Protein AF-A0A7Y5QNK4-F1 (afdb_monomer_lite)

Secondary structure (DSSP, 8-state):
--------------------------------------TTEEEHHHHHTS--SBHHHHHHHH-TTS----EEETTEEE-GGGGGGSBGGGEEEEEEE-HHHHHHHH-TT--SEEEEEE-

Foldseek 3Di:
DDDDDDDDDDDDDDDDDDDDDDDDDPPPPPPPPPPDPDLFKDAPVQLVVDDDQFQLRSCCVVRVPDDLAWADEAQDTDHSVCRRVHGSQFFGMKGFDAQVRQCVPNNNPGHTHIYTYGD

pLDDT: mean 78.91, std 21.58, range [36.81, 96.44]

Sequence (119 aa):
MPKAALLIVVLAALAACKSTGGTGLTGERLAPQVREASANVITEAEIRAQSFQNAWQAIIALRPNWPKIDGYVNTRRIQYERLQEIPVDTVREIRLLSREQARVRFGPEAQQLIHVITK

Structure (mmCIF, N/CA/C/O backbone):
data_AF-A0A7Y5QNK4-F1
#
_entry.id   AF-A0A7Y5QNK4-F1
#
loop_
_atom_site.group_PDB
_atom_site.id
_atom_site.type_symbol
_atom_site.label_atom_id
_atom_site.label_alt_id
_atom_site.label_comp_id
_atom_site.label_asym_id
_atom_site.label_entity_id
_atom_site.label_seq_id
_atom_site.pdbx_PDB_ins_code
_atom_site.Cartn_x
_atom_site.Cartn_y
_atom_site.Cartn_z
_atom_site.occupancy
_atom_site.B_iso_or_equiv
_atom_site.auth_seq_id
_atom_site.auth_comp_id
_atom_site.auth_asym_id
_atom_site.auth_atom_id
_atom_site.pdbx_PDB_model_num
ATOM 1 N N . MET A 1 1 ? 37.864 -39.846 51.242 1.00 40.81 1 MET A N 1
ATOM 2 C CA . MET A 1 1 ? 37.869 -40.600 49.969 1.00 40.81 1 MET A CA 1
ATOM 3 C C . MET A 1 1 ? 37.509 -39.637 48.838 1.00 40.81 1 MET A C 1
ATOM 5 O O . MET A 1 1 ? 36.421 -39.072 48.897 1.00 40.81 1 MET A O 1
ATOM 9 N N . PRO A 1 2 ? 38.435 -39.329 47.910 1.00 44.44 2 PRO A N 1
ATOM 10 C CA . PRO A 1 2 ? 38.244 -38.326 46.862 1.00 44.44 2 PRO A CA 1
ATOM 11 C C . PRO A 1 2 ? 37.689 -38.880 45.530 1.00 44.44 2 PRO A C 1
ATOM 13 O O . PRO A 1 2 ? 38.045 -39.963 45.085 1.00 44.44 2 PRO A O 1
ATOM 16 N N . LYS A 1 3 ? 36.809 -38.053 44.952 1.00 39.56 3 LYS A N 1
ATOM 17 C CA . LYS A 1 3 ? 36.463 -37.726 43.550 1.00 39.56 3 LYS A CA 1
ATOM 18 C C . LYS A 1 3 ? 37.122 -38.473 42.364 1.00 39.56 3 LYS A C 1
ATOM 20 O O . LYS A 1 3 ? 38.334 -38.478 42.223 1.00 39.56 3 LYS A O 1
ATOM 25 N N . ALA A 1 4 ? 36.232 -38.908 41.461 1.00 47.53 4 ALA A N 1
ATOM 26 C CA . ALA A 1 4 ? 36.181 -38.734 39.995 1.00 47.53 4 ALA A CA 1
ATOM 27 C C . ALA A 1 4 ? 37.470 -38.733 39.146 1.00 47.53 4 ALA A C 1
ATOM 29 O O . ALA A 1 4 ? 38.291 -37.834 39.276 1.00 47.53 4 ALA A O 1
ATOM 30 N N . ALA A 1 5 ? 37.505 -39.622 38.143 1.00 47.03 5 ALA A N 1
ATOM 31 C CA . ALA A 1 5 ? 37.669 -39.340 36.702 1.00 47.03 5 ALA A CA 1
ATOM 32 C C . ALA A 1 5 ? 37.994 -40.655 35.961 1.00 47.03 5 ALA A C 1
ATOM 34 O O . ALA A 1 5 ? 38.784 -41.439 36.470 1.00 47.03 5 ALA A O 1
ATOM 35 N N . LEU A 1 6 ? 37.427 -40.896 34.772 1.00 49.78 6 LEU A N 1
ATOM 36 C CA . LEU A 1 6 ? 38.188 -40.890 33.511 1.00 49.78 6 LEU A CA 1
ATOM 37 C C . LEU A 1 6 ? 37.314 -41.343 32.323 1.00 49.78 6 LEU A C 1
ATOM 39 O O . LEU A 1 6 ? 36.651 -42.374 32.334 1.00 49.78 6 LEU A O 1
ATOM 43 N N . LEU A 1 7 ? 37.368 -40.493 31.308 1.00 44.75 7 LEU A N 1
ATOM 44 C CA . LEU A 1 7 ? 36.817 -40.516 29.960 1.00 44.75 7 LEU A CA 1
ATOM 45 C C . LEU A 1 7 ? 37.449 -41.631 29.094 1.00 44.75 7 LEU A C 1
ATOM 47 O O . LEU A 1 7 ? 38.672 -41.737 29.090 1.00 44.75 7 LEU A O 1
ATOM 51 N N . ILE A 1 8 ? 36.677 -42.365 28.278 1.00 56.19 8 ILE A N 1
ATOM 52 C CA . ILE A 1 8 ? 37.211 -43.031 27.069 1.00 56.19 8 ILE A CA 1
ATOM 53 C C . ILE A 1 8 ? 36.251 -42.808 25.895 1.00 56.19 8 ILE A C 1
ATOM 55 O O . ILE A 1 8 ? 35.098 -43.230 25.900 1.00 56.19 8 ILE A O 1
ATOM 59 N N . VAL A 1 9 ? 36.780 -42.103 24.898 1.00 53.09 9 VAL A N 1
ATOM 60 C CA . VAL A 1 9 ? 36.214 -41.812 23.580 1.00 53.09 9 VAL A CA 1
ATOM 61 C C . VAL A 1 9 ? 36.494 -43.001 22.663 1.00 53.09 9 VAL A C 1
ATOM 63 O O . VAL A 1 9 ? 37.642 -43.429 22.571 1.00 53.09 9 VAL A O 1
ATOM 66 N N . VAL A 1 10 ? 35.491 -43.493 21.933 1.00 57.69 10 VAL A N 1
ATOM 67 C CA . VAL A 1 10 ? 35.716 -44.383 20.782 1.00 57.69 10 VAL A CA 1
ATOM 68 C C . VAL A 1 10 ? 35.032 -43.787 19.559 1.00 57.69 10 VAL A C 1
ATOM 70 O O . VAL A 1 10 ? 33.817 -43.862 19.390 1.00 57.69 10 VAL A O 1
ATOM 73 N N . LEU A 1 11 ? 35.858 -43.166 18.715 1.00 53.84 11 LEU A N 1
ATOM 74 C CA . LEU A 1 11 ? 35.581 -42.945 17.302 1.00 53.84 11 LEU A CA 1
ATOM 75 C C . LEU A 1 11 ? 35.460 -44.308 16.608 1.00 53.84 11 LEU A C 1
ATOM 77 O O . LEU A 1 11 ? 36.403 -45.094 16.637 1.00 53.84 11 LEU A O 1
ATOM 81 N N . ALA A 1 12 ? 34.362 -44.536 15.896 1.00 54.50 12 ALA A N 1
ATOM 82 C CA . ALA A 1 12 ? 34.328 -45.498 14.802 1.00 54.50 12 ALA A CA 1
ATOM 83 C C . ALA A 1 12 ? 33.439 -44.943 13.686 1.00 54.50 12 ALA A C 1
ATOM 85 O O . ALA A 1 12 ? 32.213 -45.005 13.731 1.00 54.50 12 ALA A O 1
ATOM 86 N N . ALA A 1 13 ? 34.098 -44.347 12.696 1.00 50.94 13 ALA A N 1
ATOM 87 C CA . ALA A 1 13 ? 33.523 -44.054 11.399 1.00 50.94 13 ALA A CA 1
ATOM 88 C C . ALA A 1 13 ? 33.293 -45.370 10.649 1.00 50.94 13 ALA A C 1
ATOM 90 O O . ALA A 1 13 ? 34.224 -46.159 10.525 1.00 50.94 13 ALA A O 1
ATOM 91 N N . LEU A 1 14 ? 32.094 -45.576 10.105 1.00 49.19 14 LEU A N 1
ATOM 92 C CA . LEU A 1 14 ? 31.863 -46.498 8.993 1.00 49.19 14 LEU A CA 1
ATOM 93 C C . LEU A 1 14 ? 30.684 -45.988 8.165 1.00 49.19 14 LEU A C 1
ATOM 95 O O . LEU A 1 14 ? 29.524 -46.036 8.566 1.00 49.19 14 LEU A O 1
ATOM 99 N N . ALA A 1 15 ? 31.033 -45.461 6.996 1.00 54.97 15 ALA A N 1
ATOM 100 C CA . ALA A 1 15 ? 30.119 -45.192 5.908 1.00 54.97 15 ALA A CA 1
ATOM 101 C C . ALA A 1 15 ? 29.546 -46.512 5.370 1.00 54.97 15 ALA A C 1
ATOM 103 O O . ALA A 1 15 ? 30.299 -47.432 5.058 1.00 54.97 15 ALA A O 1
ATOM 104 N N . ALA A 1 16 ? 28.229 -46.576 5.188 1.00 48.56 16 ALA A N 1
ATOM 105 C CA . ALA A 1 16 ? 27.600 -47.543 4.296 1.00 48.56 16 ALA A CA 1
ATOM 106 C C . ALA A 1 16 ? 26.315 -46.942 3.715 1.00 48.56 16 ALA A C 1
ATOM 108 O O . ALA A 1 16 ? 25.329 -46.717 4.414 1.00 48.56 16 ALA A O 1
ATOM 109 N N . CYS A 1 17 ? 26.346 -46.672 2.411 1.00 49.06 17 CYS A N 1
ATOM 110 C CA . CYS A 1 17 ? 25.176 -46.339 1.613 1.00 49.06 17 CYS A CA 1
ATOM 111 C C . CYS A 1 17 ? 24.175 -47.500 1.631 1.00 49.06 17 CYS A C 1
ATOM 113 O O . CYS A 1 17 ? 24.503 -48.597 1.184 1.00 49.06 17 CYS A O 1
ATOM 115 N N . LYS A 1 18 ? 22.932 -47.234 2.036 1.00 44.94 18 LYS A N 1
ATOM 116 C CA . LYS A 1 18 ? 21.752 -47.965 1.561 1.00 44.94 18 LYS A CA 1
ATOM 117 C C . LYS A 1 18 ? 20.602 -46.983 1.351 1.00 44.94 18 LYS A C 1
ATOM 119 O O . LYS A 1 18 ? 19.913 -46.585 2.280 1.00 44.94 18 LYS A O 1
ATOM 124 N N . SER A 1 19 ? 20.424 -46.606 0.090 1.00 50.94 19 SER A N 1
ATOM 125 C CA . SER A 1 19 ? 19.128 -46.220 -0.467 1.00 50.94 19 SER A CA 1
ATOM 126 C C . SER A 1 19 ? 18.217 -47.449 -0.443 1.00 50.94 19 SER A C 1
ATOM 128 O O . SER A 1 19 ? 18.666 -48.504 -0.887 1.00 50.94 19 SER A O 1
ATOM 130 N N . THR A 1 20 ? 16.989 -47.329 0.082 1.00 51.66 20 THR A N 1
ATOM 131 C CA . THR A 1 20 ? 15.755 -47.992 -0.404 1.00 51.66 20 THR A CA 1
ATOM 132 C C . THR A 1 20 ? 14.552 -47.510 0.429 1.00 51.66 20 THR A C 1
ATOM 134 O O . THR A 1 20 ? 14.391 -47.916 1.571 1.00 51.66 20 THR A O 1
ATOM 137 N N . GLY A 1 21 ? 13.741 -46.631 -0.176 1.00 36.81 21 GLY A N 1
ATOM 138 C CA . GLY A 1 21 ? 12.269 -46.693 -0.239 1.00 36.81 21 GLY A CA 1
ATOM 139 C C . GLY A 1 21 ? 11.395 -46.627 1.026 1.00 36.81 21 GLY A C 1
ATOM 140 O O . GLY A 1 21 ? 11.313 -47.611 1.742 1.00 36.81 21 GLY A O 1
ATOM 141 N N . GLY A 1 22 ? 10.605 -45.538 1.127 1.00 40.75 22 GLY A N 1
ATOM 142 C CA . GLY A 1 22 ? 9.236 -45.463 1.699 1.00 40.75 22 GLY A CA 1
ATOM 143 C C . GLY A 1 22 ? 9.100 -45.693 3.214 1.00 40.75 22 GLY A C 1
ATOM 144 O O . GLY A 1 22 ? 9.733 -46.562 3.777 1.00 40.75 22 GLY A O 1
ATOM 145 N N . THR A 1 23 ? 8.277 -44.996 3.996 1.00 47.22 23 THR A N 1
ATOM 146 C CA . THR A 1 23 ? 6.999 -44.337 3.720 1.00 47.22 23 THR A CA 1
ATOM 147 C C . THR A 1 23 ? 6.642 -43.493 4.948 1.00 47.22 23 THR A C 1
ATOM 149 O O . THR A 1 23 ? 6.705 -44.006 6.058 1.00 47.22 23 THR A O 1
ATOM 152 N N . GLY A 1 24 ? 6.179 -42.260 4.723 1.00 43.84 24 GLY A N 1
ATOM 153 C CA . GLY A 1 24 ? 5.119 -41.630 5.515 1.00 43.84 24 GLY A CA 1
ATOM 154 C C . GLY A 1 24 ? 5.452 -41.079 6.907 1.00 43.84 24 GLY A C 1
ATOM 155 O O . GLY A 1 24 ? 6.089 -41.715 7.733 1.00 43.84 24 GLY A O 1
ATOM 156 N N . LEU A 1 25 ? 4.839 -39.923 7.182 1.00 48.06 25 LEU A N 1
ATOM 157 C CA . LEU A 1 25 ? 4.653 -39.305 8.500 1.00 48.06 25 LEU A CA 1
ATOM 158 C C . LEU A 1 25 ? 5.810 -38.447 9.027 1.00 48.06 25 LEU A C 1
ATOM 160 O O . LEU A 1 25 ? 6.151 -38.496 10.205 1.00 48.06 25 LEU A O 1
ATOM 164 N N . THR A 1 26 ? 6.302 -37.517 8.215 1.00 43.56 26 THR A N 1
ATOM 165 C CA . THR A 1 26 ? 6.599 -36.191 8.769 1.00 43.56 26 THR A CA 1
ATOM 166 C C . THR A 1 26 ? 5.300 -35.408 8.768 1.00 43.56 26 THR A C 1
ATOM 168 O O . THR A 1 26 ? 4.780 -35.028 7.722 1.00 43.56 26 THR A O 1
ATOM 171 N N . GLY A 1 27 ? 4.735 -35.232 9.962 1.00 47.19 27 GLY A N 1
ATOM 172 C CA . GLY A 1 27 ? 3.651 -34.298 10.206 1.00 47.19 27 GLY A CA 1
ATOM 173 C C . GLY A 1 27 ? 4.105 -32.897 9.830 1.00 47.19 27 GLY A C 1
ATOM 174 O O . GLY A 1 27 ? 4.605 -32.150 10.666 1.00 47.19 27 GLY A O 1
ATOM 175 N N . GLU A 1 28 ? 3.906 -32.536 8.570 1.00 44.62 28 GLU A N 1
ATOM 176 C CA . GLU A 1 28 ? 3.926 -31.158 8.131 1.00 44.62 28 GLU A CA 1
ATOM 177 C C . GLU A 1 28 ? 2.621 -30.548 8.640 1.00 44.62 28 GLU A C 1
ATOM 179 O O . GLU A 1 28 ? 1.621 -30.405 7.938 1.00 44.62 28 GLU A O 1
ATOM 184 N N . ARG A 1 29 ? 2.613 -30.205 9.934 1.00 43.34 29 ARG A N 1
ATOM 185 C CA . ARG A 1 29 ? 1.832 -29.053 10.355 1.00 43.34 29 ARG A CA 1
ATOM 186 C C . ARG A 1 29 ? 2.390 -27.907 9.523 1.00 43.34 29 ARG A C 1
ATOM 188 O O . ARG A 1 29 ? 3.398 -27.310 9.892 1.00 43.34 29 ARG A O 1
ATOM 195 N N . LEU A 1 30 ? 1.741 -27.635 8.393 1.00 44.28 30 LEU A N 1
ATOM 196 C CA . LEU A 1 30 ? 1.707 -26.322 7.775 1.00 44.28 30 LEU A CA 1
ATOM 197 C C . LEU A 1 30 ? 1.169 -25.381 8.856 1.00 44.28 30 LEU A C 1
ATOM 199 O O . LEU A 1 30 ? -0.017 -25.073 8.918 1.00 44.28 30 LEU A O 1
ATOM 203 N N . ALA A 1 31 ? 2.045 -24.982 9.780 1.00 44.94 31 ALA A N 1
ATOM 204 C CA . ALA A 1 31 ? 1.865 -23.745 10.496 1.00 44.94 31 ALA A CA 1
ATOM 205 C C . ALA A 1 31 ? 1.660 -22.711 9.386 1.00 44.94 31 ALA A C 1
ATOM 207 O O . ALA A 1 31 ? 2.505 -22.655 8.481 1.00 44.94 31 ALA A O 1
ATOM 208 N N . PRO A 1 32 ? 0.540 -21.966 9.370 1.00 43.75 32 PRO A N 1
ATOM 209 C CA . PRO A 1 32 ? 0.389 -20.897 8.402 1.00 43.75 32 PRO A CA 1
ATOM 210 C C . PRO A 1 32 ? 1.659 -20.064 8.521 1.00 43.75 32 PRO A C 1
ATOM 212 O O . PRO A 1 32 ? 2.049 -19.698 9.632 1.00 43.75 32 PRO A O 1
ATOM 215 N N . GLN A 1 33 ? 2.368 -19.873 7.409 1.00 45.72 33 GLN A N 1
ATOM 216 C CA . GLN A 1 33 ? 3.521 -18.990 7.366 1.00 45.72 33 GLN A CA 1
ATOM 217 C C . GLN A 1 33 ? 3.031 -17.567 7.651 1.00 45.72 33 GLN A C 1
ATOM 219 O O . GLN A 1 33 ? 2.907 -16.740 6.761 1.00 45.72 33 GLN A O 1
ATOM 224 N N . VAL A 1 34 ? 2.800 -17.257 8.922 1.00 50.38 34 VAL A N 1
ATOM 225 C CA . VAL A 1 34 ? 2.925 -15.917 9.484 1.00 50.38 34 VAL A CA 1
ATOM 226 C C . VAL A 1 34 ? 4.428 -15.707 9.699 1.00 50.38 34 VAL A C 1
ATOM 228 O O . VAL A 1 34 ? 4.909 -15.507 10.809 1.00 50.38 34 VAL A O 1
ATOM 231 N N . ARG A 1 35 ? 5.215 -15.915 8.640 1.00 43.25 35 ARG A N 1
ATOM 232 C CA . ARG A 1 35 ? 6.659 -15.704 8.636 1.00 43.25 35 ARG A CA 1
ATOM 233 C C . ARG A 1 35 ? 6.871 -14.363 7.974 1.00 43.25 35 ARG A C 1
ATOM 235 O O . ARG A 1 35 ? 6.801 -14.267 6.759 1.00 43.25 35 ARG A O 1
ATOM 242 N N . GLU A 1 36 ? 7.066 -13.367 8.832 1.00 42.59 36 GLU A N 1
ATOM 243 C CA . GLU A 1 36 ? 7.444 -12.003 8.486 1.00 42.59 36 GLU A CA 1
ATOM 244 C C . GLU A 1 36 ? 6.401 -11.302 7.615 1.00 42.59 36 GLU A C 1
ATOM 246 O O . GLU A 1 36 ? 6.363 -11.432 6.393 1.00 42.59 36 GLU A O 1
ATOM 251 N N . ALA A 1 37 ? 5.566 -10.482 8.254 1.00 51.28 37 ALA A N 1
ATOM 252 C CA . ALA A 1 37 ? 4.977 -9.348 7.566 1.00 51.28 37 ALA A CA 1
ATOM 253 C C . ALA A 1 37 ? 6.117 -8.623 6.840 1.00 51.28 37 ALA A C 1
ATOM 255 O O . ALA A 1 37 ? 6.975 -8.016 7.483 1.00 51.28 37 ALA A O 1
ATOM 256 N N . SER A 1 38 ? 6.218 -8.802 5.519 1.00 67.88 38 SER A N 1
ATOM 257 C CA . SER A 1 38 ? 7.374 -8.282 4.799 1.00 67.88 38 SER A CA 1
ATOM 258 C C . SER A 1 38 ? 7.414 -6.774 5.042 1.00 67.88 38 SER A C 1
ATOM 260 O O . SER A 1 38 ? 6.366 -6.124 5.053 1.00 67.88 38 SER A O 1
ATOM 262 N N . ALA A 1 39 ? 8.594 -6.191 5.246 1.00 82.81 39 ALA A N 1
ATOM 263 C CA . ALA A 1 39 ? 8.712 -4.761 5.551 1.00 82.81 39 ALA A CA 1
ATOM 264 C C . ALA A 1 39 ? 8.005 -3.857 4.511 1.00 82.81 39 ALA A C 1
ATOM 266 O O . ALA A 1 39 ? 7.646 -2.721 4.815 1.00 82.81 39 ALA A O 1
ATOM 267 N N . ASN A 1 40 ? 7.749 -4.398 3.315 1.00 91.81 40 ASN A N 1
ATOM 268 C CA . ASN A 1 40 ? 7.113 -3.753 2.171 1.00 91.81 40 ASN A CA 1
ATOM 269 C C . ASN A 1 40 ? 5.653 -4.181 1.934 1.00 91.81 40 ASN A C 1
ATOM 271 O O . ASN A 1 40 ? 5.071 -3.798 0.925 1.00 91.81 40 ASN A O 1
ATOM 275 N N . VAL A 1 41 ? 5.042 -4.973 2.817 1.00 94.62 41 VAL A N 1
ATOM 276 C CA . VAL A 1 41 ? 3.642 -5.406 2.697 1.00 94.62 41 VAL A CA 1
ATOM 277 C C . VAL A 1 41 ? 2.940 -5.234 4.036 1.00 94.62 41 VAL A C 1
ATOM 279 O O . VAL A 1 41 ? 3.479 -5.588 5.081 1.00 94.62 41 VAL A O 1
ATOM 282 N N . ILE A 1 42 ? 1.731 -4.693 3.975 1.00 94.56 42 ILE A N 1
ATOM 283 C CA . ILE A 1 42 ? 0.757 -4.669 5.054 1.00 94.56 42 ILE A CA 1
ATOM 284 C C . ILE A 1 42 ? -0.377 -5.598 4.629 1.00 94.56 42 ILE A C 1
ATOM 286 O O . ILE A 1 42 ? -1.083 -5.344 3.647 1.00 94.56 42 ILE A O 1
ATOM 290 N N . THR A 1 43 ? -0.511 -6.700 5.351 1.00 94.62 43 THR A N 1
ATOM 291 C CA . THR A 1 43 ? -1.493 -7.750 5.077 1.00 94.62 43 THR A CA 1
ATOM 292 C C . THR A 1 43 ? -2.869 -7.410 5.645 1.00 94.62 43 THR A C 1
ATOM 294 O O . THR A 1 43 ? -3.001 -6.605 6.568 1.00 94.62 43 THR A O 1
ATOM 297 N N . GLU A 1 44 ? -3.910 -8.084 5.151 1.00 93.31 44 GLU A N 1
ATOM 298 C CA . GLU A 1 44 ? -5.255 -7.977 5.727 1.00 93.31 44 GLU A CA 1
ATOM 299 C C . GLU A 1 44 ? -5.280 -8.333 7.221 1.00 93.31 44 GLU A C 1
ATOM 301 O O . GLU A 1 44 ? -6.006 -7.716 7.996 1.00 93.31 44 GLU A O 1
ATOM 306 N N . ALA A 1 45 ? -4.473 -9.312 7.637 1.00 91.56 45 ALA A N 1
ATOM 307 C CA . ALA A 1 45 ? -4.376 -9.715 9.034 1.00 91.56 45 ALA A CA 1
ATOM 308 C C . ALA A 1 45 ? -3.835 -8.577 9.914 1.00 91.56 45 ALA A C 1
ATOM 310 O O . ALA A 1 45 ? -4.384 -8.325 10.983 1.00 91.56 45 ALA A O 1
ATOM 311 N N . GLU A 1 46 ? -2.810 -7.854 9.451 1.00 92.56 46 GLU A N 1
ATOM 312 C CA . GLU A 1 46 ? -2.278 -6.681 10.158 1.00 92.56 46 GLU A CA 1
ATOM 313 C C . GLU A 1 46 ? -3.277 -5.521 10.181 1.00 92.56 46 GLU A C 1
ATOM 315 O O . GLU A 1 46 ? -3.420 -4.856 11.204 1.00 92.56 46 GLU A O 1
ATOM 320 N N . ILE A 1 47 ? -3.999 -5.309 9.078 1.00 93.00 47 ILE A N 1
ATOM 321 C CA . ILE A 1 47 ? -5.061 -4.301 8.988 1.00 93.00 47 ILE A CA 1
ATOM 322 C C . ILE A 1 47 ? -6.166 -4.590 10.002 1.00 93.00 47 ILE A C 1
ATOM 324 O O . ILE A 1 47 ? -6.597 -3.680 10.694 1.00 93.00 47 ILE A O 1
ATOM 328 N N . ARG A 1 48 ? -6.611 -5.847 10.106 1.00 90.94 48 ARG A N 1
ATOM 329 C CA . ARG A 1 48 ? -7.695 -6.261 11.010 1.00 90.94 48 ARG A CA 1
ATOM 330 C C . ARG A 1 48 ? -7.260 -6.382 12.471 1.00 90.94 48 ARG A C 1
ATOM 332 O O . ARG A 1 48 ? -8.117 -6.402 13.349 1.00 90.94 48 ARG A O 1
ATOM 339 N N . ALA A 1 49 ? -5.958 -6.484 12.743 1.00 90.75 49 ALA A N 1
ATOM 340 C CA . ALA A 1 49 ? -5.434 -6.553 14.107 1.00 90.75 49 ALA A CA 1
ATOM 341 C C . ALA A 1 49 ? -5.648 -5.246 14.892 1.00 90.75 49 ALA A C 1
ATOM 343 O O . ALA A 1 49 ? -5.580 -5.251 16.120 1.00 90.75 49 ALA A O 1
ATOM 344 N N . GLN A 1 50 ? -5.895 -4.133 14.199 1.00 90.75 50 GLN A N 1
ATOM 345 C CA . GLN A 1 50 ? -6.154 -2.820 14.784 1.00 90.75 50 GLN A CA 1
ATOM 346 C C . GLN A 1 50 ? -7.342 -2.155 14.076 1.00 90.75 50 GLN A C 1
ATOM 348 O O . GLN A 1 50 ? -7.781 -2.585 13.016 1.00 90.75 50 GLN A O 1
ATOM 353 N N . SER A 1 51 ? -7.900 -1.104 14.672 1.00 89.88 51 SER A N 1
ATOM 354 C CA . SER A 1 51 ? -9.003 -0.345 14.071 1.00 89.88 51 SER A CA 1
ATOM 355 C C . SER A 1 51 ? -8.466 0.910 13.390 1.00 89.88 51 SER A C 1
ATOM 357 O O . SER A 1 51 ? -8.225 1.921 14.047 1.00 89.88 51 SER A O 1
ATOM 359 N N . PHE A 1 52 ? -8.271 0.844 12.073 1.00 94.88 52 PHE A N 1
ATOM 360 C CA . PHE A 1 52 ? -7.900 1.998 11.247 1.00 94.88 52 PHE A CA 1
ATOM 361 C C . PHE A 1 52 ? -9.128 2.543 10.516 1.00 94.88 52 PHE A C 1
ATOM 363 O O . PHE A 1 52 ? -10.000 1.780 10.119 1.00 94.88 52 PHE A O 1
ATOM 370 N N . GLN A 1 53 ? -9.199 3.855 10.290 1.00 93.94 53 GLN A N 1
ATOM 371 C CA . GLN A 1 53 ? -10.298 4.437 9.508 1.00 93.94 53 GLN A CA 1
ATOM 372 C C . GLN A 1 53 ? -10.034 4.341 8.000 1.00 93.94 53 GLN A C 1
ATOM 374 O O . GLN A 1 53 ? -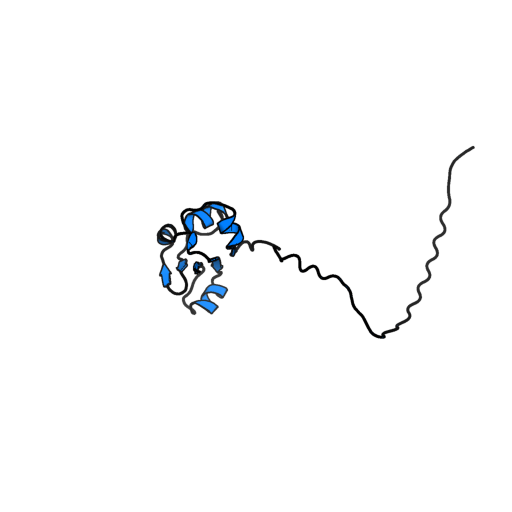10.955 4.162 7.205 1.00 93.94 53 GLN A O 1
ATOM 379 N N . ASN A 1 54 ? -8.770 4.457 7.590 1.00 95.00 54 ASN A N 1
ATOM 380 C CA . ASN A 1 54 ? -8.385 4.506 6.183 1.00 95.00 54 ASN A CA 1
ATOM 381 C C . ASN A 1 54 ? -7.008 3.882 5.923 1.00 95.00 54 ASN A C 1
ATOM 383 O O . ASN A 1 54 ? -6.240 3.603 6.848 1.00 95.00 54 ASN A O 1
ATOM 387 N N . ALA A 1 55 ? -6.697 3.676 4.641 1.00 94.38 55 ALA A N 1
ATOM 388 C CA . ALA A 1 55 ? -5.435 3.084 4.205 1.00 94.38 55 ALA A CA 1
ATOM 389 C C . ALA A 1 55 ? -4.213 3.891 4.678 1.00 94.38 55 ALA A C 1
ATOM 391 O O . ALA A 1 55 ? -3.215 3.303 5.092 1.00 94.38 55 ALA A O 1
ATOM 392 N N . TRP A 1 56 ? -4.291 5.228 4.666 1.00 94.81 56 TRP A N 1
ATOM 393 C CA . TRP A 1 56 ? -3.195 6.079 5.136 1.00 94.81 56 TRP A CA 1
ATOM 394 C C . TRP A 1 56 ? -2.89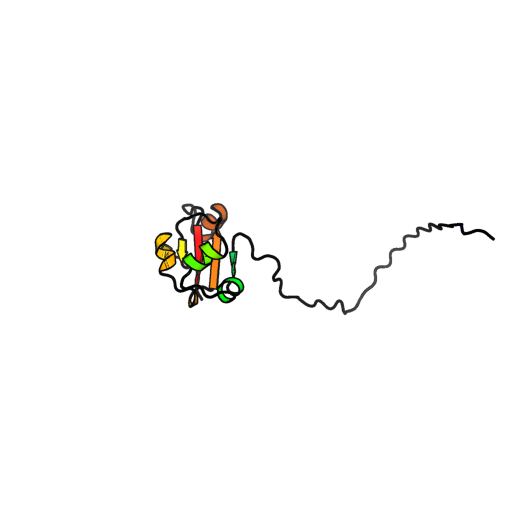1 5.880 6.627 1.00 94.81 56 TRP A C 1
ATOM 396 O O . TRP A 1 56 ? -1.728 5.724 6.996 1.00 94.81 56 TRP A O 1
ATOM 406 N N . GLN A 1 57 ? -3.920 5.804 7.476 1.00 94.94 57 GLN A N 1
ATOM 407 C CA . GLN A 1 57 ? -3.768 5.522 8.906 1.00 94.94 57 GLN A CA 1
ATOM 408 C C . GLN A 1 57 ? -3.102 4.164 9.158 1.00 94.94 57 GLN A C 1
ATOM 410 O O . GLN A 1 57 ? -2.216 4.069 10.007 1.00 94.94 57 GLN A O 1
ATOM 415 N N . ALA A 1 58 ? -3.474 3.134 8.393 1.00 94.56 58 ALA A N 1
ATOM 416 C CA . ALA A 1 58 ? -2.828 1.826 8.488 1.00 94.56 58 ALA A CA 1
ATOM 417 C C . ALA A 1 58 ? -1.333 1.904 8.126 1.00 94.56 58 ALA A C 1
ATOM 419 O O . ALA A 1 58 ? -0.498 1.328 8.823 1.00 94.56 58 ALA A O 1
ATOM 420 N N . ILE A 1 59 ? -0.974 2.659 7.080 1.00 94.56 59 ILE A N 1
ATOM 421 C CA . ILE A 1 59 ? 0.423 2.834 6.650 1.00 94.56 59 ILE A CA 1
ATOM 422 C C . ILE A 1 59 ? 1.249 3.538 7.728 1.00 94.56 59 ILE A C 1
ATOM 424 O O . ILE A 1 59 ? 2.291 3.019 8.117 1.00 94.56 59 ILE A O 1
ATOM 428 N N . ILE A 1 60 ? 0.796 4.682 8.250 1.00 94.88 60 ILE A N 1
ATOM 429 C CA . ILE A 1 60 ? 1.576 5.438 9.247 1.00 94.88 60 ILE A CA 1
ATOM 430 C C . ILE A 1 60 ? 1.732 4.682 10.569 1.00 94.88 60 ILE A C 1
ATOM 432 O O . ILE A 1 60 ? 2.766 4.813 11.220 1.00 94.88 60 ILE A O 1
ATOM 436 N N . ALA A 1 61 ? 0.730 3.890 10.960 1.00 94.25 61 ALA A N 1
ATOM 437 C CA . ALA A 1 61 ? 0.755 3.141 12.209 1.00 94.25 61 ALA A CA 1
ATOM 438 C C . ALA A 1 61 ? 1.637 1.891 12.107 1.00 94.25 61 ALA A C 1
ATOM 440 O O . ALA A 1 61 ? 2.424 1.609 13.008 1.00 94.25 61 ALA A O 1
ATOM 441 N N . LEU A 1 62 ? 1.522 1.142 11.007 1.00 93.56 62 LEU A N 1
ATOM 442 C CA . LEU A 1 62 ? 2.215 -0.137 10.844 1.00 93.56 62 LEU A CA 1
ATOM 443 C C . LEU A 1 62 ? 3.597 0.010 10.203 1.00 93.56 62 LEU A C 1
ATOM 445 O O . LEU A 1 62 ? 4.454 -0.855 10.397 1.00 93.56 62 LEU A O 1
ATOM 449 N N . ARG A 1 63 ? 3.816 1.061 9.407 1.00 94.00 63 ARG A N 1
ATOM 450 C CA . ARG A 1 63 ? 5.031 1.294 8.611 1.00 94.00 63 ARG A CA 1
ATOM 451 C C . ARG A 1 63 ? 5.401 2.792 8.568 1.00 94.00 63 ARG A C 1
ATOM 453 O O . ARG A 1 63 ? 5.441 3.387 7.491 1.00 94.00 63 ARG A O 1
ATOM 460 N N . PRO A 1 64 ? 5.764 3.411 9.707 1.00 92.50 64 PRO A N 1
ATOM 461 C CA . PRO A 1 64 ? 6.066 4.848 9.781 1.00 92.50 64 PRO A CA 1
ATOM 462 C C . PRO A 1 64 ? 7.260 5.293 8.918 1.00 92.50 64 PRO A C 1
ATOM 464 O O . PRO A 1 64 ? 7.370 6.467 8.578 1.00 92.50 64 PRO A O 1
ATOM 467 N N . ASN A 1 65 ? 8.143 4.362 8.543 1.00 92.06 65 ASN A N 1
ATOM 468 C CA . ASN A 1 65 ? 9.321 4.635 7.713 1.00 92.06 65 ASN A CA 1
ATOM 469 C C . ASN A 1 65 ? 9.026 4.644 6.203 1.00 92.06 65 ASN A C 1
ATOM 471 O O . ASN A 1 65 ? 9.938 4.869 5.407 1.00 92.06 65 ASN A O 1
ATOM 475 N N . TRP A 1 66 ? 7.794 4.343 5.778 1.00 93.75 66 TRP A N 1
ATOM 476 C CA . TRP A 1 66 ? 7.458 4.362 4.357 1.00 93.75 66 TRP A CA 1
ATOM 477 C C . TRP A 1 66 ? 7.431 5.791 3.805 1.00 93.75 66 TRP A C 1
ATOM 479 O O . TRP A 1 66 ? 6.972 6.718 4.478 1.00 93.75 66 TRP A O 1
ATOM 489 N N . PRO A 1 67 ? 7.904 5.991 2.564 1.00 93.12 67 PRO A N 1
ATOM 490 C CA . PRO A 1 67 ? 7.919 7.309 1.954 1.00 93.12 67 PRO A CA 1
ATOM 491 C C . PRO A 1 67 ? 6.496 7.785 1.620 1.00 93.12 67 PRO A C 1
ATOM 493 O O . PRO A 1 67 ? 5.615 6.995 1.278 1.00 93.12 67 PRO A O 1
ATOM 496 N N . LYS A 1 68 ? 6.287 9.104 1.672 1.00 94.00 68 LYS A N 1
ATOM 497 C CA . LYS A 1 68 ? 5.050 9.765 1.228 1.00 94.00 68 LYS A CA 1
ATOM 498 C C . LYS A 1 68 ? 5.085 9.923 -0.290 1.00 94.00 68 LYS A C 1
ATOM 500 O O . LYS A 1 68 ? 5.615 10.907 -0.797 1.00 94.00 68 LYS A O 1
ATOM 505 N N . ILE A 1 69 ? 4.598 8.915 -1.002 1.00 94.31 69 ILE A N 1
ATOM 506 C CA . ILE A 1 69 ? 4.634 8.839 -2.467 1.00 94.31 69 ILE A CA 1
ATOM 507 C C . ILE A 1 69 ? 3.275 8.448 -3.023 1.00 94.31 69 ILE A C 1
ATOM 509 O O . ILE A 1 69 ? 2.467 7.823 -2.333 1.00 94.31 69 ILE A O 1
ATOM 513 N N . ASP A 1 70 ? 3.052 8.804 -4.286 1.00 93.50 70 ASP A N 1
ATOM 514 C CA . ASP A 1 70 ? 1.845 8.444 -5.020 1.00 93.50 70 ASP A CA 1
ATOM 515 C C . ASP A 1 70 ? 1.556 6.945 -4.950 1.00 93.50 70 ASP A C 1
ATOM 517 O O . ASP A 1 70 ? 2.448 6.086 -4.896 1.00 93.50 70 ASP A O 1
ATOM 521 N N . GLY A 1 71 ? 0.263 6.648 -4.982 1.00 93.25 71 GLY A N 1
ATOM 522 C CA . GLY A 1 71 ? -0.241 5.298 -4.904 1.00 93.25 71 GLY A CA 1
ATOM 523 C C . GLY A 1 71 ? -0.944 4.848 -6.174 1.00 93.25 71 GLY A C 1
ATOM 524 O O . GLY A 1 71 ? -1.285 5.629 -7.060 1.00 93.25 71 GLY A O 1
ATOM 525 N N . TYR A 1 72 ? -1.202 3.553 -6.231 1.00 94.81 72 TYR A N 1
ATOM 526 C CA . TYR A 1 72 ? -2.163 2.946 -7.131 1.00 94.81 72 TYR A CA 1
ATOM 527 C C . TYR A 1 72 ? -3.210 2.232 -6.299 1.00 94.81 72 TYR A C 1
ATOM 529 O O . TYR A 1 72 ? -2.865 1.444 -5.423 1.00 94.81 72 TYR A O 1
ATOM 537 N N . VAL A 1 73 ? -4.480 2.473 -6.601 1.00 94.00 73 VAL A N 1
ATOM 538 C CA . VAL A 1 73 ? -5.582 1.643 -6.110 1.00 94.00 73 VAL A CA 1
ATOM 539 C C . VAL A 1 73 ? -5.995 0.748 -7.259 1.00 94.00 73 VAL A C 1
ATOM 541 O O . VAL A 1 73 ? -6.531 1.228 -8.263 1.00 94.00 73 VAL A O 1
ATOM 544 N N . ASN A 1 74 ? -5.698 -0.543 -7.141 1.00 88.06 74 ASN A N 1
ATOM 545 C CA . ASN A 1 74 ? -5.784 -1.494 -8.246 1.00 88.06 74 ASN A CA 1
ATOM 546 C C . ASN A 1 74 ? -4.951 -1.026 -9.459 1.00 88.06 74 ASN A C 1
ATOM 548 O O . ASN A 1 74 ? -3.736 -1.185 -9.474 1.00 88.06 74 ASN A O 1
ATOM 552 N N . THR A 1 75 ? -5.578 -0.419 -10.471 1.00 87.69 75 THR A N 1
ATOM 553 C CA . THR A 1 75 ? -4.911 0.083 -11.690 1.00 87.69 75 THR A CA 1
ATOM 554 C C . THR A 1 75 ? -4.950 1.602 -11.837 1.00 87.69 75 THR A C 1
ATOM 556 O O . THR A 1 75 ? -4.379 2.140 -12.784 1.00 87.69 75 THR A O 1
ATOM 559 N N . ARG A 1 76 ? -5.604 2.319 -10.916 1.00 91.44 76 ARG A N 1
ATOM 560 C CA . ARG A 1 76 ? -5.737 3.778 -10.986 1.00 91.44 76 ARG A CA 1
ATOM 561 C C . ARG A 1 76 ? -4.681 4.451 -10.128 1.00 91.44 76 ARG A C 1
ATOM 563 O O . ARG A 1 76 ? -4.617 4.200 -8.926 1.00 91.44 76 ARG A O 1
ATOM 570 N N . ARG A 1 77 ? -3.905 5.346 -10.741 1.00 92.88 77 ARG A N 1
ATOM 571 C CA . ARG A 1 77 ? -2.980 6.220 -10.020 1.00 92.88 77 ARG A CA 1
ATOM 572 C C . ARG A 1 77 ? -3.762 7.205 -9.157 1.00 92.88 77 ARG A C 1
ATOM 574 O O . ARG A 1 77 ? -4.730 7.807 -9.619 1.00 92.88 77 ARG A O 1
ATOM 581 N N . ILE A 1 78 ? -3.304 7.389 -7.930 1.00 94.31 78 ILE A N 1
ATOM 582 C CA . ILE A 1 78 ? -3.817 8.371 -6.984 1.00 94.31 78 ILE A CA 1
ATOM 583 C C . ILE A 1 78 ? -2.653 9.112 -6.327 1.00 94.31 78 ILE A C 1
ATOM 585 O O . ILE A 1 78 ? -1.556 8.572 -6.186 1.00 94.31 78 ILE A O 1
ATOM 589 N N . GLN A 1 79 ? -2.900 10.350 -5.915 1.00 93.75 79 GLN A N 1
ATOM 590 C CA . GLN A 1 79 ? -1.950 11.098 -5.093 1.00 93.75 79 GLN A CA 1
ATOM 591 C C . GLN A 1 79 ? -1.921 10.525 -3.674 1.00 93.75 79 GLN A C 1
ATOM 593 O O . GLN A 1 79 ? -2.911 9.940 -3.224 1.00 93.75 79 GLN A O 1
ATOM 598 N N . TYR A 1 80 ? -0.806 10.683 -2.963 1.00 91.50 80 TYR A N 1
ATOM 599 C CA . TYR A 1 80 ? -0.665 10.111 -1.620 1.00 91.50 80 TYR A CA 1
ATOM 600 C C . TYR A 1 80 ? -1.708 10.664 -0.632 1.00 91.50 80 TYR A C 1
ATOM 602 O O . TYR A 1 80 ? -2.201 9.917 0.210 1.00 91.50 80 TYR A O 1
ATOM 610 N N . GLU A 1 81 ? -2.128 11.926 -0.770 1.00 92.69 81 GLU A N 1
ATOM 611 C CA . GLU A 1 81 ? -3.169 12.549 0.059 1.00 92.69 81 GLU A CA 1
ATOM 612 C C . GLU A 1 81 ? -4.513 11.831 -0.078 1.00 92.69 81 GLU A C 1
ATOM 614 O O . GLU A 1 81 ? -5.288 11.762 0.872 1.00 92.69 81 GLU A O 1
ATOM 619 N N . ARG A 1 82 ? -4.782 11.240 -1.246 1.00 94.44 82 ARG A N 1
ATOM 620 C CA . ARG A 1 82 ? -6.027 10.517 -1.536 1.00 94.44 82 ARG A CA 1
ATOM 621 C C . ARG A 1 82 ? -6.089 9.157 -0.834 1.00 94.44 82 ARG A C 1
ATOM 623 O O . ARG A 1 82 ? -7.163 8.572 -0.756 1.00 94.44 82 ARG A O 1
ATOM 630 N N . LEU A 1 83 ? -4.983 8.649 -0.275 1.00 92.31 83 LEU A N 1
ATOM 631 C CA . LEU A 1 83 ? -4.979 7.396 0.498 1.00 92.31 83 LEU A CA 1
ATOM 632 C C . LEU A 1 83 ? -5.855 7.481 1.758 1.00 92.31 83 LEU A C 1
ATOM 634 O O . LEU A 1 83 ? -6.345 6.456 2.233 1.00 92.31 83 LEU A O 1
ATOM 638 N N . GLN A 1 84 ? -6.081 8.686 2.289 1.00 94.88 84 GLN A N 1
ATOM 639 C CA . GLN A 1 84 ? -6.974 8.903 3.431 1.00 94.88 84 GLN A CA 1
ATOM 640 C C . GLN A 1 84 ? -8.460 8.730 3.076 1.00 94.88 84 GLN A C 1
ATOM 642 O O . GLN A 1 84 ? -9.282 8.539 3.967 1.00 94.88 84 GLN A O 1
ATOM 647 N N . GLU A 1 85 ? -8.802 8.786 1.785 1.00 95.25 85 GLU A N 1
ATOM 648 C CA . GLU A 1 85 ? -10.169 8.616 1.282 1.00 95.25 85 GLU A CA 1
ATOM 649 C C . GLU A 1 85 ? -10.539 7.137 1.098 1.00 95.25 85 GLU A C 1
ATOM 651 O O . GLU A 1 85 ? -11.707 6.824 0.889 1.00 95.25 85 GLU A O 1
ATOM 656 N N . ILE A 1 86 ? -9.564 6.220 1.163 1.00 95.12 86 ILE A N 1
ATOM 657 C CA . ILE A 1 86 ? -9.784 4.783 0.966 1.00 95.12 86 ILE A CA 1
ATOM 658 C C . ILE A 1 86 ? -10.157 4.145 2.308 1.00 95.12 86 ILE A C 1
ATOM 660 O O . ILE A 1 86 ? -9.281 4.036 3.176 1.00 95.12 86 ILE A O 1
ATOM 664 N N . PRO A 1 87 ? -11.402 3.666 2.490 1.00 95.75 87 P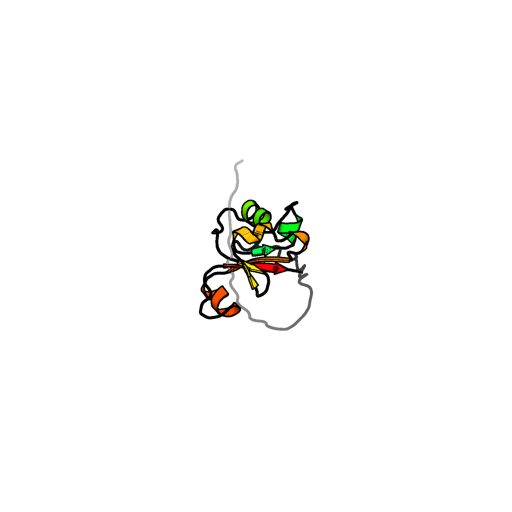RO A N 1
ATOM 665 C CA . PRO A 1 87 ? -11.812 3.017 3.729 1.00 95.75 87 PRO A CA 1
ATOM 666 C C . PRO A 1 87 ? -11.053 1.707 3.910 1.00 95.75 87 PRO A C 1
ATOM 668 O O . PRO A 1 87 ? -10.968 0.903 2.973 1.00 95.75 87 PRO A O 1
ATOM 671 N N . VAL A 1 88 ? -10.535 1.463 5.116 1.00 94.88 88 VAL A N 1
ATOM 672 C CA . VAL A 1 88 ? -9.695 0.283 5.367 1.00 94.88 88 VAL A CA 1
ATOM 673 C C . VAL A 1 88 ? -10.458 -1.032 5.158 1.00 94.88 88 VAL A C 1
ATOM 675 O O . VAL A 1 88 ? -9.873 -2.023 4.734 1.00 94.88 88 VAL A O 1
ATOM 678 N N . ASP A 1 89 ? -11.780 -1.024 5.347 1.00 93.88 89 ASP A N 1
ATOM 679 C CA . ASP A 1 89 ? -12.647 -2.191 5.149 1.00 93.88 89 ASP A CA 1
ATOM 680 C C . ASP A 1 89 ? -12.649 -2.707 3.709 1.00 93.88 89 ASP A C 1
ATOM 682 O O . ASP A 1 89 ? -12.913 -3.888 3.468 1.00 93.88 89 ASP A O 1
ATOM 686 N N . THR A 1 90 ? -12.335 -1.837 2.748 1.00 94.81 90 THR A N 1
ATOM 687 C CA . THR A 1 90 ? -12.230 -2.190 1.326 1.00 94.81 90 THR A CA 1
ATOM 688 C C . THR A 1 90 ? -10.848 -2.717 0.955 1.00 94.81 90 THR A C 1
ATOM 690 O O . THR A 1 90 ? -10.686 -3.303 -0.114 1.00 94.81 90 THR A O 1
ATOM 693 N N . VAL A 1 91 ? -9.851 -2.535 1.823 1.00 95.50 91 VAL A N 1
ATOM 694 C CA . VAL A 1 91 ? -8.457 -2.892 1.567 1.00 95.50 91 VAL A CA 1
ATOM 695 C C . VAL A 1 91 ? -8.231 -4.359 1.915 1.00 95.50 91 VAL A C 1
ATOM 697 O O . VAL A 1 91 ? -8.540 -4.821 3.012 1.00 95.50 91 VAL A O 1
ATOM 700 N N . ARG A 1 92 ? -7.666 -5.099 0.963 1.00 94.94 92 ARG A N 1
ATOM 701 C CA . ARG A 1 92 ? -7.160 -6.458 1.167 1.00 94.94 92 ARG A CA 1
ATOM 702 C C . ARG A 1 92 ? -5.682 -6.435 1.538 1.00 94.94 92 ARG A C 1
ATOM 704 O O . ARG A 1 92 ? -5.233 -7.222 2.358 1.00 94.94 92 ARG A O 1
ATOM 711 N N . GLU A 1 93 ? -4.905 -5.558 0.916 1.00 94.44 93 GLU A N 1
ATOM 712 C CA . GLU A 1 93 ? -3.457 -5.532 1.107 1.00 94.44 93 GLU A CA 1
ATOM 713 C C . GLU A 1 93 ? -2.873 -4.195 0.649 1.00 94.44 93 GLU A C 1
ATOM 715 O O . GLU A 1 93 ? -3.356 -3.597 -0.313 1.00 94.44 93 GLU A O 1
ATOM 720 N N . ILE A 1 94 ? -1.805 -3.738 1.300 1.00 95.44 94 ILE A N 1
ATOM 721 C CA . ILE A 1 94 ? -1.046 -2.556 0.879 1.00 95.44 94 ILE A CA 1
ATOM 722 C C . ILE A 1 94 ? 0.404 -2.972 0.663 1.00 95.44 94 ILE A C 1
ATOM 724 O O . ILE A 1 94 ? 1.010 -3.592 1.532 1.00 95.44 94 ILE A O 1
ATOM 728 N N . ARG A 1 95 ? 0.984 -2.630 -0.488 1.00 95.38 95 ARG A N 1
ATOM 729 C CA . ARG A 1 95 ? 2.375 -2.951 -0.821 1.00 95.38 95 ARG A CA 1
ATOM 730 C C . ARG A 1 95 ? 3.168 -1.699 -1.142 1.00 95.38 95 ARG A C 1
ATOM 732 O O . ARG A 1 95 ? 2.722 -0.886 -1.943 1.00 95.38 95 ARG A O 1
ATOM 739 N N . LEU A 1 96 ? 4.377 -1.593 -0.618 1.00 95.75 96 LEU A N 1
ATOM 740 C CA . LEU A 1 96 ? 5.389 -0.693 -1.141 1.00 95.75 96 LEU A CA 1
ATOM 741 C C . LEU A 1 96 ? 6.126 -1.416 -2.268 1.00 95.75 96 LEU A C 1
ATOM 743 O O . LEU A 1 96 ? 6.787 -2.427 -2.037 1.00 95.75 96 LEU A O 1
ATOM 747 N N . LEU A 1 97 ? 5.991 -0.919 -3.493 1.00 94.56 97 LEU A N 1
ATOM 748 C CA . LEU A 1 97 ? 6.685 -1.484 -4.643 1.00 94.56 97 LEU A CA 1
ATOM 749 C C . LEU A 1 97 ? 7.933 -0.668 -4.940 1.00 94.56 97 LEU A C 1
ATOM 751 O O . LEU A 1 97 ? 7.859 0.555 -5.071 1.00 94.56 97 LEU A O 1
ATOM 755 N N . SER A 1 98 ? 9.068 -1.351 -5.097 1.00 94.38 98 SER A N 1
ATOM 756 C CA . SER A 1 98 ? 10.274 -0.731 -5.648 1.00 94.38 98 SER A CA 1
ATOM 757 C C . SER A 1 98 ? 10.025 -0.269 -7.087 1.00 94.38 98 SER A C 1
ATOM 759 O O . SER A 1 98 ? 9.100 -0.739 -7.754 1.00 94.38 98 SER A O 1
ATOM 761 N N . ARG A 1 99 ? 10.875 0.624 -7.606 1.00 93.69 99 ARG A N 1
ATOM 762 C CA . ARG A 1 99 ? 10.792 1.079 -9.004 1.00 93.69 99 ARG A CA 1
ATOM 763 C C . ARG A 1 99 ? 10.760 -0.092 -9.990 1.00 93.69 99 ARG A C 1
ATOM 765 O O . ARG A 1 99 ? 9.982 -0.078 -10.932 1.00 93.69 99 ARG A O 1
ATOM 772 N N . GLU A 1 100 ? 11.576 -1.117 -9.774 1.00 94.06 100 GLU A N 1
ATOM 773 C CA . GLU A 1 100 ? 11.629 -2.296 -10.647 1.00 94.06 100 GLU A CA 1
ATOM 774 C C . GLU A 1 100 ? 10.313 -3.080 -10.617 1.00 94.06 100 GLU A C 1
ATOM 776 O O . GLU A 1 100 ? 9.738 -3.366 -11.667 1.00 94.06 100 GLU A O 1
ATOM 781 N N . GLN A 1 101 ? 9.781 -3.348 -9.421 1.00 94.06 101 GLN A N 1
ATOM 782 C CA . GLN A 1 101 ? 8.502 -4.044 -9.245 1.00 94.06 101 GLN A CA 1
ATOM 783 C C . GLN A 1 101 ? 7.333 -3.252 -9.838 1.00 94.06 101 GLN A C 1
ATOM 785 O O . GLN A 1 101 ? 6.444 -3.819 -10.475 1.00 94.06 101 GLN A O 1
ATOM 790 N N . ALA A 1 102 ? 7.342 -1.934 -9.646 1.00 93.81 102 ALA A N 1
ATOM 791 C CA . ALA A 1 102 ? 6.347 -1.040 -10.205 1.00 93.81 102 ALA A CA 1
ATOM 792 C C . ALA A 1 102 ? 6.402 -1.035 -11.736 1.00 9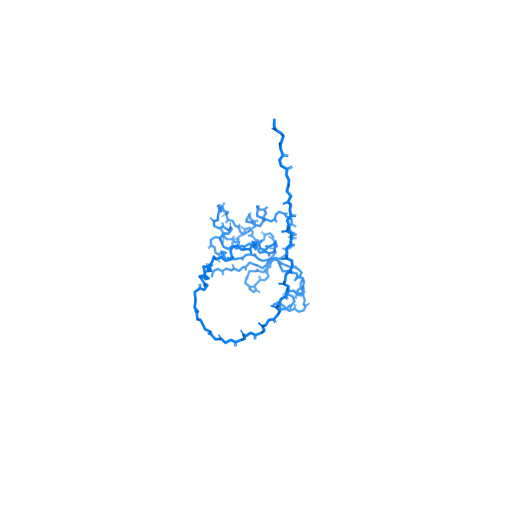3.81 102 ALA A C 1
ATOM 794 O O . ALA A 1 102 ? 5.353 -1.120 -12.370 1.00 93.81 102 ALA A O 1
ATOM 795 N N . ARG A 1 103 ? 7.600 -1.019 -12.339 1.00 94.62 103 ARG A N 1
ATOM 796 C CA . ARG A 1 103 ? 7.760 -1.037 -13.802 1.00 94.62 103 ARG A CA 1
ATOM 797 C C . ARG A 1 103 ? 7.238 -2.310 -14.445 1.00 94.62 103 ARG A C 1
ATOM 799 O O . ARG A 1 103 ? 6.595 -2.243 -15.489 1.00 94.62 103 ARG A O 1
ATOM 806 N N . VAL A 1 104 ? 7.460 -3.452 -13.798 1.00 94.00 104 VAL A N 1
ATOM 807 C CA . VAL A 1 104 ? 6.916 -4.741 -14.248 1.00 94.00 104 VAL A CA 1
ATOM 808 C C . VAL A 1 104 ? 5.384 -4.733 -14.233 1.00 94.00 104 VAL A C 1
ATOM 810 O O . VAL A 1 104 ? 4.761 -5.324 -15.110 1.00 94.00 104 VAL A O 1
ATOM 813 N N . ARG A 1 105 ? 4.763 -4.059 -13.256 1.00 91.12 105 ARG A N 1
ATOM 814 C CA . ARG A 1 105 ? 3.307 -4.102 -13.056 1.00 91.12 105 ARG A CA 1
ATOM 815 C C . ARG A 1 105 ? 2.528 -3.002 -13.778 1.00 91.12 105 ARG A C 1
ATOM 817 O O . ARG A 1 105 ? 1.421 -3.259 -14.238 1.00 91.12 105 ARG A O 1
ATOM 824 N N . PHE A 1 106 ? 3.080 -1.794 -13.847 1.00 92.00 106 PHE A N 1
ATOM 825 C CA . PHE A 1 106 ? 2.397 -0.584 -14.322 1.00 92.00 106 PHE A CA 1
ATOM 826 C C . PHE A 1 106 ? 3.075 0.063 -15.540 1.00 92.00 106 PHE A C 1
ATOM 828 O O . PHE A 1 106 ? 2.587 1.073 -16.039 1.00 92.00 106 PHE A O 1
ATOM 835 N N . GLY A 1 107 ? 4.174 -0.512 -16.040 1.00 92.06 107 GLY A N 1
ATOM 836 C CA . GLY A 1 107 ? 4.872 -0.049 -17.239 1.00 92.06 107 GLY A CA 1
ATOM 837 C C . GLY A 1 107 ? 6.149 0.755 -16.959 1.00 92.06 107 GLY A C 1
ATOM 838 O O . GLY A 1 107 ? 6.433 1.129 -15.822 1.00 92.06 107 GLY A O 1
ATOM 839 N N . PRO A 1 108 ? 6.955 1.035 -17.998 1.00 93.38 108 PRO A N 1
ATOM 840 C CA . PRO A 1 108 ? 8.329 1.526 -17.862 1.00 93.38 108 PRO A CA 1
ATOM 841 C C . PRO A 1 108 ? 8.456 2.890 -17.170 1.00 93.38 108 PRO A C 1
ATOM 843 O O . PRO A 1 108 ? 9.511 3.154 -16.588 1.00 93.38 108 PRO A O 1
ATOM 846 N N . GLU A 1 109 ? 7.396 3.700 -17.204 1.00 91.19 109 GLU A N 1
ATOM 847 C CA . GLU A 1 109 ? 7.294 5.033 -16.594 1.00 91.19 109 GLU A CA 1
ATOM 848 C C . GLU A 1 109 ? 7.135 4.986 -15.063 1.00 91.19 109 GLU A C 1
ATOM 850 O O . GLU A 1 109 ? 7.318 5.995 -14.376 1.00 91.19 109 GLU A O 1
ATOM 855 N N . ALA A 1 110 ? 6.743 3.831 -14.513 1.00 91.62 110 ALA A N 1
ATOM 856 C CA . ALA A 1 110 ? 6.397 3.711 -13.107 1.00 91.62 110 ALA A CA 1
ATOM 857 C C . ALA A 1 110 ? 7.627 3.899 -12.203 1.00 91.62 110 ALA A C 1
ATOM 859 O O . ALA A 1 110 ? 8.708 3.353 -12.440 1.00 91.62 110 ALA A O 1
ATOM 860 N N . GLN A 1 111 ? 7.446 4.678 -11.141 1.00 93.38 111 GLN A N 1
ATOM 861 C CA . GLN A 1 111 ? 8.439 4.874 -10.087 1.00 93.38 111 GLN A CA 1
ATOM 862 C C . GLN A 1 111 ? 8.096 4.004 -8.875 1.00 93.38 111 GLN A C 1
ATOM 864 O O . GLN A 1 111 ? 7.122 3.253 -8.899 1.00 93.38 111 GLN A O 1
ATOM 869 N N . GLN A 1 112 ? 8.899 4.092 -7.812 1.00 94.12 112 GLN A N 1
ATOM 870 C CA . GLN A 1 112 ? 8.503 3.550 -6.512 1.00 94.12 112 GLN A CA 1
ATOM 871 C C . GLN A 1 112 ? 7.115 4.097 -6.139 1.00 94.12 112 GLN A C 1
ATOM 873 O O . GLN A 1 112 ? 6.859 5.284 -6.342 1.00 94.12 112 GLN A O 1
ATOM 878 N N . LEU A 1 113 ? 6.222 3.240 -5.636 1.00 95.31 113 LEU A N 1
ATOM 879 C CA . LEU A 1 113 ? 4.830 3.609 -5.355 1.00 95.31 113 LEU A CA 1
ATOM 880 C C . LEU A 1 113 ? 4.194 2.723 -4.283 1.00 95.31 113 LEU A C 1
ATOM 882 O O . LEU A 1 113 ? 4.673 1.619 -4.004 1.00 95.31 113 LEU A O 1
ATOM 886 N N . ILE A 1 114 ? 3.079 3.192 -3.725 1.00 96.44 114 ILE A N 1
ATOM 887 C CA . ILE A 1 114 ? 2.234 2.414 -2.811 1.00 96.44 114 ILE A CA 1
ATOM 888 C C . ILE A 1 114 ? 1.099 1.766 -3.604 1.00 96.44 114 ILE A C 1
ATOM 890 O O . ILE A 1 114 ? 0.258 2.447 -4.171 1.00 96.44 114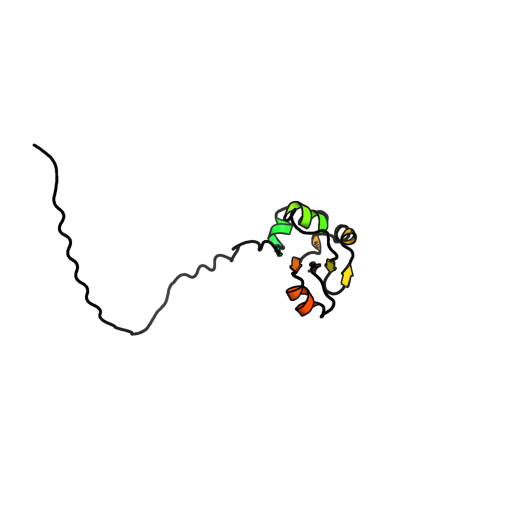 ILE A O 1
ATOM 894 N N . HIS A 1 115 ? 1.029 0.444 -3.641 1.00 96.25 115 HIS A N 1
ATOM 895 C CA . HIS A 1 115 ? -0.052 -0.281 -4.294 1.00 96.25 115 HIS A CA 1
ATOM 896 C C . HIS A 1 115 ? -1.064 -0.779 -3.260 1.00 96.25 115 HIS A C 1
ATOM 898 O O . HIS A 1 115 ? -0.776 -1.688 -2.482 1.00 96.25 115 HIS A O 1
ATOM 904 N N . VAL A 1 116 ? -2.254 -0.186 -3.274 1.00 95.94 116 VAL A N 1
ATOM 905 C CA . VAL A 1 116 ? -3.412 -0.590 -2.480 1.00 95.94 116 VAL A CA 1
ATOM 906 C C . VAL A 1 116 ? -4.254 -1.555 -3.303 1.00 95.94 116 VAL A C 1
ATOM 908 O O . VAL A 1 116 ? -4.761 -1.218 -4.375 1.00 95.94 116 VAL A O 1
ATOM 911 N N . ILE A 1 117 ? -4.406 -2.764 -2.787 1.00 95.06 117 ILE A N 1
ATOM 912 C CA . ILE A 1 117 ? -5.207 -3.826 -3.378 1.00 95.06 117 ILE A CA 1
ATOM 913 C C . ILE A 1 117 ? -6.511 -3.895 -2.598 1.00 95.06 117 ILE A C 1
ATOM 915 O O . ILE A 1 117 ? -6.499 -4.120 -1.385 1.00 95.06 117 ILE A O 1
ATOM 919 N N . THR A 1 118 ? -7.633 -3.710 -3.286 1.00 94.12 118 THR A N 1
ATOM 920 C CA . THR A 1 118 ? -8.958 -3.812 -2.666 1.00 94.12 118 THR A CA 1
ATOM 921 C C . THR A 1 118 ? -9.495 -5.242 -2.730 1.00 94.12 118 THR A C 1
ATOM 923 O O . THR A 1 118 ? -8.953 -6.089 -3.450 1.00 94.12 118 THR A O 1
ATOM 926 N N . LYS A 1 119 ? -10.530 -5.518 -1.935 1.00 91.12 119 LYS A N 1
ATOM 927 C CA . LYS A 1 119 ? -11.262 -6.790 -1.939 1.00 91.12 119 LYS A CA 1
ATOM 928 C C . LYS A 1 119 ? -11.922 -7.053 -3.287 1.00 91.12 119 LYS A C 1
ATOM 930 O O . LYS A 1 119 ? -12.423 -6.081 -3.896 1.00 91.12 119 LYS A O 1
#

Radius of gyration: 26.43 Å; chains: 1; bounding box: 51×60×68 Å

=== Feature glossary ===
Feature key, reading from the visual/contextual features back to the raw sequence:

Rendered structure images. Structure images are PyMOL renders from six orthogonal camera directions. Cartoon representation draws helices as coils and strands as arrows; sticks shows the backbone as bonds; surface shows the solvent-excluded envelope. Rainbow coloring maps sequence position to hue (blue→red, N→C); chain coloring assigns a distinct color per polypeptide.

Contact-map, Ramachandran, and PAE plots. Three diagnostic plots accompany the record. The Cα contact map visualizes the tertiary structure as a 2D adjacency matrix (8 Å cutoff, sequence-local contacts suppressed). The Ramachandran plot shows the distribution of backbone (φ, ψ) torsions, with points in the α and β basins reflecting secondary structure content. The PAE plot shows AlphaFold's inter-residue confidence as a color matrix.

InterPro / GO / CATH / organism. The annotation block draws on four external resources. InterPro: which protein families and domains the sequence belongs to. GO: standardized terms for what the protein does, what process it participates in, and where in the cell it acts. CATH: which structural fold it has in the CATH hierarchy. Organism: the species of origin.

Nearest PDB structures. Structural nearest neighbors (via Foldseek easy-search vs the PDB). Reported per hit: target PDB id, E-value, and alignment TM-score. A TM-score above ~0.5 is the conventional threshold for 'same fold'.

Predicted aligned error. Predicted aligned error is AlphaFold's pairwise confidence. Unlike pLDDT (per-residue), PAE is per-residue-pair and captures whether two parts of the structure are correctly placed relative to each other. Units are ångströms of expected positional error.

Solvent-accessible surface area. SASA measures how much of the protein is reachable by solvent. It is computed by rolling a water-sized probe over the atomic surface and summing the exposed area (Å²). Per-residue SASA distinguishes core (buried, low SASA) from surface (exposed, high SASA) residues; total SASA is a whole-molecule size measure.

B-factor. Crystallographic B-factors measure how much each atom's electron density is smeared out, in Å². They rise in mobile loops and surface residues and fall in the buried interior. In AlphaFold models this column is repurposed to hold pLDDT instead.

pLDDT. For AlphaFold models, the B-factor field carries pLDDT — the model's own estimate of local accuracy on a 0–100 scale. Regions with pLDDT<50 should be treated as essentially unmodeled; they often correspond to intrinsically disordered segments.

Backbone torsions (φ/ψ). φ (phi) and ψ (psi) are the two rotatable backbone dihedrals per residue: φ is the C(i-1)–N–Cα–C torsion, ψ is the N–Cα–C–N(i+1) torsion, both in degrees on (−180°, 180°]. α-helical residues cluster near (−60°, −45°); β-strand residues near (−120°, +130°). A Ramachandran plot is simply a scatter of (φ, ψ) for every residue.

Radius of gyration, Cα contacts, bounding box. Radius of gyration (Rg) is the root-mean-square distance of Cα atoms from their centroid — a single number for overall size and compactness. A globular domain of N residues has Rg ≈ 2.2·N^0.38 Å; an extended or disordered chain has a much larger Rg. The Cα contact count is the number of residue pairs whose Cα atoms are within 8 Å and are more than four positions apart in sequence — a standard proxy for tertiary packing density. The bounding box is the smallest axis-aligned box enclosing all Cα atoms.

Secondary structure (3-state, P-SEA). Three-state secondary structure (P-SEA) collapses the eight DSSP classes into helix (a), strand (b), and coil (c). P-SEA assigns these from Cα geometry alone — distances and angles — without requiring backbone oxygens, so it works on any Cα trace.

Secondary structure (8-state, DSSP). Secondary structure is the local, repeating backbone conformation. DSSP classifies it into eight states by reading the hydrogen-bond network: three helix types (H, G, I), two β types (E, B), two non-regula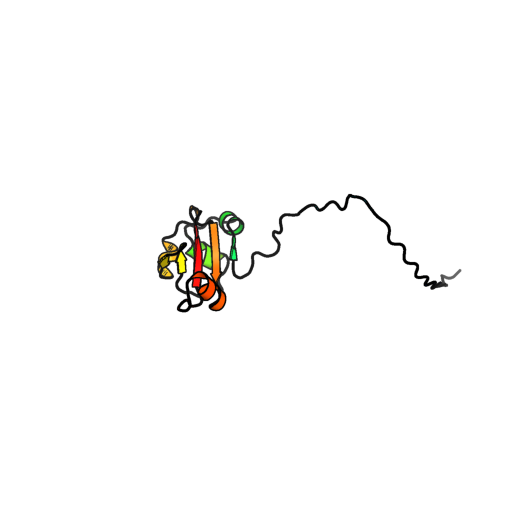r types (T, S), and unstructured coil (-).

Foldseek 3Di. The Foldseek 3Di string encodes local tertiary geometry as a 20-letter alphabet — one character per residue — derived from the relative positions of nearby Cα atoms. Unlike the amino-acid sequence, 3Di is a direct function of the 3D structure, so two proteins with the same fold have similar 3Di strings even at low sequence identity.

mmCIF coordinates. Structure coordinates are given as an mmCIF _atom_site loop: one row per atom with element, residue name, chain id, sequence number, and x/y/z position in Å. Only the four main-chain atoms per residue are included here; side chains are omitted to keep the record compact.

Sequence. This is the polypeptide sequence — one letter per residue, N-terminus first. Length ranges from a few dozen residues for small domains to over a thousand for large multi-domain proteins.